Protein AF-A0AAW7CVD1-F1 (afdb_monomer_lite)

Foldseek 3Di:
DDPVVVVVVVVVVCCVVVVVVVVVVVVVVVVVVVLLVLLLVLLVVLLVLLVVCLVCLVVVHDDDPPSDDPVSLVSNLVSDDPVLNVLSVVLVVQLNVLSVPFDADPVRDTDDDPVSSVSNSVSSVSSNVSSDRD

Sequence (134 aa):
MSYSDVMSTIATIISFIAIPATYYNGIRVGRINDKRKEFNAVADPIYIRLIKAKKDLDLGLCVHRSLVNEKEILNLSIHMKEKEREKLIVAYKEFCDAVSMIKWDKYHKPTLEDDVRQKIVESLKPLIDLTKHR

pLDDT: mean 80.75, std 7.82, range [55.38, 90.75]

Structure (mmCIF, N/CA/C/O backbone):
data_AF-A0AAW7CVD1-F1
#
_entry.id   AF-A0AAW7CVD1-F1
#
loop_
_atom_site.group_PDB
_atom_site.id
_atom_site.type_symbol
_atom_site.label_atom_id
_atom_site.label_alt_id
_atom_site.label_comp_id
_atom_site.la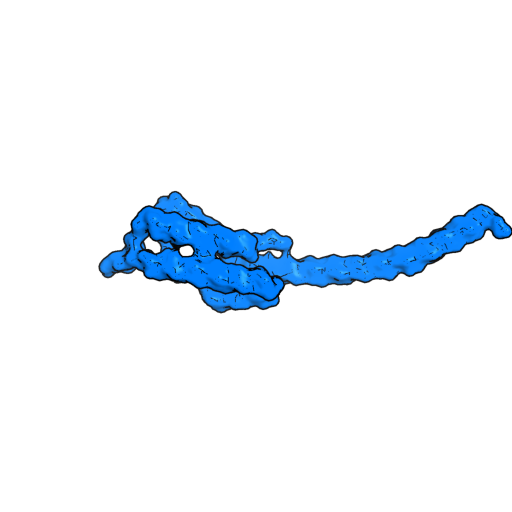bel_asym_id
_atom_site.label_entity_id
_atom_site.label_seq_id
_atom_site.pdbx_PDB_ins_code
_atom_site.Cartn_x
_atom_site.Cartn_y
_atom_site.Cartn_z
_atom_site.occupancy
_atom_site.B_iso_or_equiv
_atom_site.auth_seq_id
_atom_site.auth_comp_id
_atom_site.auth_asym_id
_atom_site.auth_atom_id
_atom_site.pdbx_PDB_model_num
ATOM 1 N N . MET A 1 1 ? 24.801 5.387 -58.631 1.00 62.00 1 MET A N 1
ATOM 2 C CA . MET A 1 1 ? 24.121 4.944 -57.399 1.00 62.00 1 MET A CA 1
ATOM 3 C C . MET A 1 1 ? 22.648 4.803 -57.733 1.00 62.00 1 MET A C 1
ATOM 5 O O . MET A 1 1 ? 22.035 5.799 -58.099 1.00 62.00 1 MET A O 1
ATOM 9 N N . SER A 1 2 ? 22.132 3.575 -57.767 1.00 82.44 2 SER A N 1
ATOM 10 C CA . SER A 1 2 ? 20.728 3.303 -58.095 1.00 82.44 2 SER A CA 1
ATOM 11 C C . SER A 1 2 ? 19.829 3.702 -56.924 1.00 82.44 2 SER A C 1
ATOM 13 O O . SER A 1 2 ? 20.261 3.689 -55.772 1.00 82.44 2 SER A O 1
ATOM 15 N N . TYR A 1 3 ? 18.560 4.015 -57.195 1.00 77.12 3 TYR A N 1
ATOM 16 C CA . TYR A 1 3 ? 17.551 4.244 -56.154 1.00 77.12 3 TYR A CA 1
ATOM 17 C C . TYR A 1 3 ? 17.489 3.070 -55.156 1.00 77.12 3 TYR A C 1
ATOM 19 O O . TYR A 1 3 ? 17.355 3.274 -53.951 1.00 77.12 3 TYR A O 1
ATOM 27 N N . SER A 1 4 ? 17.702 1.845 -55.649 1.00 79.12 4 SER A N 1
ATOM 28 C CA . SER A 1 4 ? 17.802 0.626 -54.837 1.00 79.12 4 SER A CA 1
ATOM 29 C C . SER A 1 4 ? 18.975 0.649 -53.847 1.00 79.12 4 SER A C 1
ATOM 31 O O . SER A 1 4 ? 18.828 0.189 -52.717 1.00 79.12 4 SER A O 1
ATOM 33 N N . ASP A 1 5 ? 20.125 1.214 -54.228 1.00 80.69 5 ASP A N 1
ATOM 34 C CA . ASP A 1 5 ? 21.322 1.265 -53.373 1.00 80.69 5 ASP A CA 1
ATOM 35 C C . ASP A 1 5 ? 21.129 2.260 -52.224 1.00 80.69 5 ASP A C 1
ATOM 37 O O . ASP A 1 5 ? 21.520 2.006 -51.082 1.00 80.69 5 ASP A O 1
ATOM 41 N N . VAL A 1 6 ? 20.463 3.383 -52.514 1.00 81.31 6 VAL A N 1
ATOM 42 C CA . VAL A 1 6 ? 20.101 4.398 -51.517 1.00 81.31 6 VAL A CA 1
ATOM 43 C C . VAL A 1 6 ? 19.100 3.822 -50.514 1.00 81.31 6 VAL A C 1
ATOM 45 O O . VAL A 1 6 ? 19.307 3.945 -49.307 1.00 81.31 6 VAL A O 1
ATOM 48 N N . MET A 1 7 ? 18.058 3.130 -50.987 1.00 80.88 7 MET A N 1
ATOM 49 C CA . MET A 1 7 ? 17.077 2.475 -50.112 1.00 80.88 7 MET A CA 1
ATOM 50 C C . MET A 1 7 ? 17.699 1.359 -49.266 1.00 80.88 7 MET A C 1
ATOM 52 O O . MET A 1 7 ? 17.410 1.267 -48.075 1.00 80.88 7 MET A O 1
ATOM 56 N N . SER A 1 8 ? 18.599 0.556 -49.841 1.00 84.19 8 SER A N 1
ATOM 57 C CA . SER A 1 8 ? 19.323 -0.499 -49.119 1.00 84.19 8 SER A CA 1
ATOM 58 C C . SER A 1 8 ? 20.216 0.072 -48.009 1.00 84.19 8 SER A C 1
ATOM 60 O O . SER A 1 8 ? 20.229 -0.424 -46.879 1.00 84.19 8 SER A O 1
ATOM 62 N N . THR A 1 9 ? 20.894 1.187 -48.286 1.00 84.06 9 THR A N 1
ATOM 63 C CA . THR A 1 9 ? 21.723 1.887 -47.294 1.00 84.06 9 THR A CA 1
ATOM 64 C C . THR A 1 9 ? 20.871 2.433 -46.145 1.00 84.06 9 THR A C 1
ATOM 66 O O . THR A 1 9 ? 21.201 2.227 -44.977 1.00 84.06 9 THR A O 1
ATOM 69 N N . ILE A 1 10 ? 19.730 3.062 -46.450 1.00 83.12 10 ILE A N 1
ATOM 70 C CA . ILE A 1 10 ? 18.784 3.564 -45.439 1.00 83.12 10 ILE A CA 1
ATOM 71 C C . ILE A 1 10 ? 18.218 2.412 -44.596 1.00 83.12 10 ILE A C 1
ATOM 73 O O . ILE A 1 10 ? 18.202 2.505 -43.370 1.00 83.12 10 ILE A O 1
ATOM 77 N N . ALA A 1 11 ? 17.808 1.306 -45.222 1.00 82.75 11 ALA A N 1
ATOM 78 C CA . ALA A 1 11 ? 17.300 0.126 -44.521 1.00 82.75 11 ALA A CA 1
ATOM 79 C C . ALA A 1 11 ? 18.349 -0.484 -43.577 1.00 82.75 11 ALA A C 1
ATOM 81 O O . ALA A 1 11 ? 18.021 -0.900 -42.462 1.00 82.75 11 ALA A O 1
ATOM 82 N N . THR A 1 12 ? 19.618 -0.481 -43.988 1.00 85.56 12 THR A N 1
ATOM 83 C CA . THR A 1 12 ? 20.742 -0.945 -43.167 1.00 85.56 12 THR A CA 1
ATOM 84 C C . THR A 1 12 ? 20.938 -0.050 -41.942 1.00 85.56 12 THR A C 1
ATOM 86 O O . THR A 1 12 ? 21.055 -0.556 -40.827 1.00 85.56 12 THR A O 1
ATOM 89 N N . ILE A 1 13 ? 20.888 1.275 -42.116 1.00 81.88 13 ILE A N 1
ATOM 90 C CA . ILE A 1 13 ? 20.997 2.247 -41.015 1.00 81.88 13 ILE A CA 1
ATOM 91 C C . ILE A 1 13 ? 19.824 2.099 -40.037 1.00 81.88 13 ILE A C 1
ATOM 93 O O . ILE A 1 13 ? 20.035 2.034 -38.825 1.00 81.88 13 ILE A O 1
ATOM 97 N N . ILE A 1 14 ? 18.593 1.990 -40.548 1.00 79.44 14 ILE A N 1
ATOM 98 C CA . ILE A 1 14 ? 17.398 1.777 -39.719 1.00 79.44 14 ILE A CA 1
ATOM 99 C C . ILE A 1 14 ? 17.533 0.477 -38.928 1.00 79.44 14 ILE A C 1
ATOM 101 O O . ILE A 1 14 ? 17.285 0.477 -37.727 1.00 79.44 14 ILE A O 1
ATOM 105 N N . SER A 1 15 ? 17.976 -0.609 -39.561 1.00 75.81 15 SER A N 1
ATOM 106 C CA . SER A 1 15 ? 18.163 -1.902 -38.891 1.00 75.81 15 SER A CA 1
ATOM 107 C C . SER A 1 15 ? 19.228 -1.828 -37.794 1.00 75.81 15 SER A C 1
ATOM 109 O O . SER A 1 15 ? 19.011 -2.326 -36.688 1.00 75.81 15 SER A O 1
ATOM 111 N N . PHE A 1 16 ? 20.344 -1.143 -38.062 1.00 81.19 16 PHE A N 1
ATOM 112 C CA . PHE A 1 16 ? 21.434 -0.955 -37.103 1.00 81.19 16 PHE A CA 1
ATOM 113 C C . PHE A 1 16 ? 21.001 -0.163 -35.860 1.00 81.19 16 PHE A C 1
ATOM 115 O O . PHE A 1 16 ? 21.513 -0.406 -34.772 1.00 81.19 16 PHE A O 1
ATOM 122 N N . ILE A 1 17 ? 20.031 0.748 -35.992 1.00 82.50 17 ILE A N 1
ATOM 123 C CA . ILE A 1 17 ? 19.485 1.532 -34.871 1.00 82.50 17 ILE A CA 1
ATOM 124 C C . ILE A 1 17 ? 18.322 0.796 -34.185 1.00 82.50 17 ILE A C 1
ATOM 126 O O . ILE A 1 17 ? 18.227 0.778 -32.955 1.00 82.50 17 ILE A O 1
ATOM 130 N N . ALA A 1 18 ? 17.436 0.171 -34.961 1.00 75.44 18 ALA A N 1
ATOM 131 C CA . ALA A 1 18 ? 16.204 -0.431 -34.465 1.00 75.44 18 ALA A CA 1
ATOM 132 C C . ALA A 1 18 ? 16.456 -1.690 -33.625 1.00 75.44 18 ALA A C 1
ATOM 134 O O . ALA A 1 18 ? 15.788 -1.881 -32.606 1.00 75.44 18 ALA A O 1
ATOM 135 N N . ILE A 1 19 ? 17.426 -2.530 -34.001 1.00 78.12 19 ILE A N 1
ATOM 136 C CA . ILE A 1 19 ? 17.722 -3.781 -33.285 1.00 78.12 19 ILE A CA 1
ATOM 137 C C . ILE A 1 19 ? 18.242 -3.498 -31.858 1.00 78.12 19 ILE A C 1
ATOM 139 O O . ILE A 1 19 ? 17.632 -3.994 -30.903 1.00 78.12 19 ILE A O 1
ATOM 143 N N . PRO A 1 20 ? 19.275 -2.652 -31.649 1.00 75.81 20 PRO A N 1
ATOM 144 C CA . PRO A 1 20 ? 19.732 -2.300 -30.304 1.00 75.81 20 PRO A CA 1
ATOM 145 C C . PRO A 1 20 ? 18.670 -1.560 -29.490 1.00 75.81 20 PRO A C 1
ATOM 147 O O . PRO A 1 20 ? 18.511 -1.838 -28.302 1.00 75.81 20 PRO A O 1
ATOM 150 N N . ALA A 1 21 ? 17.915 -0.647 -30.113 1.00 76.12 21 ALA A N 1
ATOM 151 C CA . ALA A 1 21 ? 16.858 0.096 -29.431 1.00 76.12 21 ALA A CA 1
ATOM 152 C C . ALA A 1 21 ? 15.748 -0.834 -28.920 1.00 76.12 21 ALA A C 1
ATOM 154 O O . ALA A 1 21 ? 15.326 -0.720 -27.769 1.00 76.12 21 ALA A O 1
ATOM 155 N N . THR A 1 22 ? 15.312 -1.791 -29.742 1.00 77.56 22 THR A N 1
ATOM 156 C CA . THR A 1 22 ? 14.297 -2.784 -29.361 1.00 77.56 22 THR A CA 1
ATOM 157 C C . THR A 1 22 ? 14.799 -3.674 -28.229 1.00 77.56 22 THR A C 1
ATOM 159 O O . THR A 1 22 ? 14.089 -3.873 -27.244 1.00 77.56 22 THR A O 1
ATOM 162 N N . TYR A 1 23 ? 16.046 -4.145 -28.315 1.00 77.88 23 TYR A N 1
ATOM 163 C CA . TYR A 1 23 ? 16.665 -4.953 -27.266 1.00 77.88 23 TYR A CA 1
ATOM 164 C C . TYR A 1 23 ? 16.776 -4.192 -25.935 1.00 77.88 23 TYR A C 1
ATOM 166 O O . TYR A 1 23 ? 16.348 -4.682 -24.887 1.00 77.88 23 TYR A O 1
ATOM 174 N N . TYR A 1 24 ? 17.282 -2.955 -25.972 1.00 76.81 24 TYR A N 1
ATOM 175 C CA . TYR A 1 24 ? 17.414 -2.104 -24.790 1.00 76.81 24 TYR A CA 1
ATOM 176 C C . TYR A 1 24 ? 16.055 -1.790 -24.156 1.00 76.81 24 TYR A C 1
ATOM 178 O O . TYR A 1 24 ? 15.891 -1.907 -22.937 1.00 76.81 24 TYR A O 1
ATOM 186 N N . ASN A 1 25 ? 15.063 -1.437 -24.977 1.00 76.94 25 ASN A N 1
ATOM 187 C CA . ASN A 1 25 ? 13.705 -1.178 -24.512 1.00 76.94 25 ASN A CA 1
ATOM 188 C C . ASN A 1 25 ? 13.076 -2.433 -23.899 1.00 76.94 25 ASN A C 1
ATOM 190 O O . ASN A 1 25 ? 12.482 -2.336 -22.828 1.00 76.94 25 ASN A O 1
ATOM 194 N N . GLY A 1 26 ? 13.268 -3.608 -24.504 1.00 71.06 26 GLY A N 1
ATOM 195 C CA . GLY A 1 26 ? 12.792 -4.884 -23.966 1.00 71.06 26 GLY A CA 1
ATOM 196 C C . GLY A 1 26 ? 13.352 -5.183 -22.573 1.00 71.06 26 GLY A C 1
ATOM 197 O O . GLY A 1 26 ? 12.585 -5.422 -21.639 1.00 71.06 26 GLY A O 1
ATOM 198 N N . ILE A 1 27 ? 14.674 -5.073 -22.389 1.00 77.50 27 ILE A N 1
ATOM 199 C CA . ILE A 1 27 ? 15.320 -5.273 -21.078 1.00 77.50 27 ILE A CA 1
ATOM 200 C C . ILE A 1 27 ? 14.819 -4.255 -20.054 1.00 77.50 27 ILE A C 1
ATOM 202 O O . ILE A 1 27 ? 14.540 -4.596 -18.901 1.00 77.50 27 ILE A O 1
ATOM 206 N N . ARG A 1 28 ? 14.711 -2.986 -20.459 1.00 80.56 28 ARG A N 1
ATOM 207 C CA . ARG A 1 28 ? 14.251 -1.912 -19.579 1.00 80.56 28 ARG A CA 1
ATOM 208 C C . ARG A 1 28 ? 12.813 -2.147 -19.119 1.00 80.56 28 ARG A C 1
ATOM 210 O O . ARG A 1 28 ? 12.540 -2.003 -17.929 1.00 80.56 28 ARG A O 1
ATOM 217 N N . VAL A 1 29 ? 11.916 -2.520 -20.031 1.00 79.50 29 VAL A N 1
ATOM 218 C CA . VAL A 1 29 ? 10.510 -2.820 -19.722 1.00 79.50 29 VAL A CA 1
ATOM 219 C C . VAL A 1 29 ? 10.400 -4.056 -18.828 1.00 79.50 29 VAL A C 1
ATOM 221 O O . VAL A 1 29 ? 9.678 -4.004 -17.835 1.00 79.50 29 VAL A O 1
ATOM 224 N N . GLY A 1 30 ? 11.170 -5.115 -19.102 1.00 80.00 30 GLY A N 1
ATOM 225 C CA . GLY A 1 30 ? 11.214 -6.317 -18.262 1.00 80.00 30 GLY A CA 1
ATOM 226 C C . GLY A 1 30 ? 11.564 -5.999 -16.806 1.00 80.00 30 GLY A C 1
ATOM 227 O O . GLY A 1 30 ? 10.785 -6.295 -15.904 1.00 80.00 30 GLY A O 1
ATOM 228 N N . ARG A 1 31 ? 12.658 -5.259 -16.578 1.00 79.38 31 ARG A N 1
ATOM 229 C CA . ARG A 1 31 ? 13.072 -4.840 -15.224 1.00 79.38 31 ARG A CA 1
ATOM 230 C C . ARG A 1 31 ? 12.038 -3.969 -14.510 1.00 79.38 31 ARG A C 1
ATOM 232 O O . ARG A 1 31 ? 11.938 -4.016 -13.287 1.00 79.38 31 ARG A O 1
ATOM 239 N N . ILE A 1 32 ? 11.305 -3.127 -15.242 1.00 83.88 32 ILE A N 1
ATOM 240 C CA . ILE A 1 32 ? 10.234 -2.306 -14.657 1.00 83.88 32 ILE A CA 1
ATOM 241 C C . ILE A 1 32 ? 9.065 -3.195 -14.230 1.00 83.88 32 ILE A C 1
ATOM 243 O O . ILE A 1 32 ? 8.535 -3.001 -13.139 1.00 83.88 32 ILE A O 1
ATOM 247 N N . ASN A 1 33 ? 8.682 -4.166 -15.059 1.00 82.38 33 ASN A N 1
ATOM 248 C CA . ASN A 1 33 ? 7.603 -5.095 -14.739 1.00 82.38 33 ASN A CA 1
ATOM 249 C C . ASN A 1 33 ? 7.941 -5.978 -13.539 1.00 82.38 33 ASN A C 1
ATOM 251 O O . ASN A 1 33 ? 7.079 -6.166 -12.686 1.00 82.38 33 ASN A O 1
ATOM 255 N N . ASP A 1 34 ? 9.177 -6.462 -13.428 1.00 85.19 34 ASP A N 1
ATOM 256 C CA . ASP A 1 34 ? 9.594 -7.272 -12.279 1.00 85.19 34 ASP A CA 1
ATOM 257 C C . ASP A 1 34 ? 9.514 -6.468 -10.976 1.00 85.19 34 ASP A C 1
ATOM 259 O O . ASP A 1 34 ? 8.889 -6.914 -10.016 1.00 85.19 34 ASP A O 1
ATOM 263 N N . LYS A 1 35 ? 9.986 -5.214 -10.976 1.00 84.38 35 LYS A N 1
ATOM 264 C CA . LYS A 1 35 ? 9.837 -4.313 -9.818 1.00 84.38 35 LYS A CA 1
ATOM 265 C C . LYS A 1 35 ? 8.377 -4.035 -9.449 1.00 84.38 35 LYS A C 1
ATOM 267 O O . LYS A 1 35 ? 8.060 -3.915 -8.269 1.00 84.38 35 LYS A O 1
ATOM 272 N N . ARG A 1 36 ? 7.481 -3.905 -10.436 1.00 85.00 36 ARG A N 1
ATOM 273 C CA . ARG A 1 36 ? 6.040 -3.727 -10.178 1.00 85.00 36 ARG A CA 1
ATOM 274 C C . ARG A 1 36 ? 5.425 -4.980 -9.569 1.00 85.00 36 ARG A C 1
ATOM 276 O O . ARG A 1 36 ? 4.672 -4.858 -8.615 1.00 85.00 36 ARG A O 1
ATOM 283 N N . LYS A 1 37 ? 5.786 -6.167 -10.064 1.00 86.69 37 LYS A N 1
ATOM 284 C CA . LYS A 1 37 ? 5.335 -7.445 -9.495 1.00 86.69 37 LYS A CA 1
ATOM 285 C C . LYS A 1 37 ? 5.799 -7.616 -8.052 1.00 86.69 37 LYS A C 1
ATOM 287 O O . LYS A 1 37 ? 4.987 -7.990 -7.215 1.00 86.69 37 LYS A O 1
ATOM 292 N N . GLU A 1 38 ? 7.064 -7.310 -7.757 1.00 87.38 38 GLU A N 1
ATOM 293 C CA . GLU A 1 38 ? 7.602 -7.343 -6.390 1.00 87.38 38 GLU A CA 1
ATOM 294 C C . GLU A 1 38 ? 6.844 -6.388 -5.462 1.00 87.38 38 GLU A C 1
ATOM 296 O O . GLU A 1 38 ? 6.446 -6.777 -4.367 1.00 87.38 38 GLU A O 1
ATOM 301 N N . PHE A 1 39 ? 6.580 -5.160 -5.922 1.00 90.44 39 PHE A N 1
ATOM 302 C CA . PHE A 1 39 ? 5.772 -4.204 -5.171 1.00 90.44 39 PHE A CA 1
ATOM 303 C C . PHE A 1 39 ? 4.346 -4.727 -4.938 1.00 90.44 39 PHE A C 1
ATOM 305 O O . PHE A 1 39 ? 3.898 -4.765 -3.794 1.00 90.44 39 PHE A O 1
ATOM 312 N N . ASN A 1 40 ? 3.647 -5.168 -5.989 1.00 86.81 40 ASN A N 1
ATOM 313 C CA . ASN A 1 40 ? 2.255 -5.626 -5.906 1.00 86.81 40 ASN A CA 1
ATOM 314 C C . ASN A 1 40 ? 2.117 -6.856 -4.995 1.00 86.81 40 ASN A C 1
ATOM 316 O O . ASN A 1 40 ? 1.193 -6.917 -4.191 1.00 86.81 40 ASN A O 1
ATOM 320 N N . ALA A 1 41 ? 3.085 -7.780 -5.025 1.00 88.88 41 ALA A N 1
ATOM 321 C CA . ALA A 1 41 ? 3.099 -8.954 -4.152 1.00 88.88 41 ALA A CA 1
ATOM 322 C C . ALA A 1 41 ? 3.077 -8.595 -2.653 1.00 88.88 41 ALA A C 1
ATOM 324 O O . ALA A 1 41 ? 2.508 -9.336 -1.851 1.00 88.88 41 ALA A O 1
ATOM 325 N N . VAL A 1 42 ? 3.668 -7.457 -2.271 1.00 89.44 42 VAL A N 1
ATOM 326 C CA . VAL A 1 42 ? 3.666 -6.955 -0.887 1.00 89.44 42 VAL A CA 1
ATOM 327 C C . VAL A 1 42 ? 2.503 -5.988 -0.634 1.00 89.44 42 VAL A C 1
ATOM 329 O O . VAL A 1 42 ? 1.926 -5.988 0.453 1.00 89.44 42 VAL A O 1
ATOM 332 N N . ALA A 1 43 ? 2.138 -5.172 -1.623 1.00 89.00 43 ALA A N 1
ATOM 333 C CA . ALA A 1 43 ? 1.133 -4.122 -1.494 1.00 89.00 43 ALA A CA 1
ATOM 334 C C . ALA A 1 43 ? -0.304 -4.664 -1.476 1.00 89.00 43 ALA A C 1
ATOM 336 O O . ALA A 1 43 ? -1.090 -4.261 -0.620 1.00 89.00 43 ALA A O 1
ATOM 337 N N . ASP A 1 44 ? -0.639 -5.612 -2.354 1.00 89.06 44 ASP A N 1
ATOM 338 C CA . ASP A 1 44 ? -1.991 -6.164 -2.505 1.00 89.06 44 ASP A CA 1
ATOM 339 C C . ASP A 1 44 ? -2.587 -6.734 -1.200 1.00 89.06 44 ASP A C 1
ATOM 341 O O . ASP A 1 44 ? -3.720 -6.373 -0.856 1.00 89.06 44 ASP A O 1
ATOM 345 N N . PRO A 1 45 ? -1.877 -7.567 -0.405 1.00 87.44 45 PRO A N 1
ATOM 346 C CA . PRO A 1 45 ? -2.430 -8.065 0.857 1.00 87.44 45 PRO A CA 1
ATOM 347 C C . PRO A 1 45 ? -2.654 -6.950 1.892 1.00 87.44 45 PRO A C 1
ATOM 349 O O . PRO A 1 45 ? -3.575 -7.036 2.711 1.00 87.44 45 PRO A O 1
ATOM 352 N N . ILE A 1 46 ? -1.848 -5.884 1.871 1.00 87.81 46 ILE A N 1
ATOM 353 C CA . ILE A 1 46 ? -2.049 -4.705 2.726 1.00 87.81 46 ILE A CA 1
ATOM 354 C C . ILE A 1 46 ? -3.277 -3.927 2.238 1.00 87.81 46 ILE A C 1
ATOM 356 O O . ILE A 1 46 ? -4.178 -3.646 3.028 1.00 87.81 46 ILE A O 1
ATOM 360 N N . TYR A 1 47 ? -3.363 -3.660 0.935 1.00 87.44 47 TYR A N 1
ATOM 361 C CA . TYR A 1 47 ? -4.464 -2.941 0.300 1.00 87.44 47 TYR A CA 1
ATOM 362 C C . TYR A 1 47 ? -5.825 -3.587 0.585 1.00 87.44 47 TYR A C 1
ATOM 364 O O . TYR A 1 47 ? -6.758 -2.911 1.020 1.00 87.44 47 TYR A O 1
ATOM 372 N N . ILE A 1 48 ? -5.942 -4.908 0.411 1.00 86.62 48 ILE A N 1
ATOM 373 C CA . ILE A 1 48 ? -7.191 -5.645 0.660 1.00 86.62 48 ILE A CA 1
ATOM 374 C C . ILE A 1 48 ? -7.636 -5.495 2.122 1.00 86.62 48 ILE A C 1
ATOM 376 O O . ILE A 1 48 ? -8.819 -5.261 2.385 1.00 86.62 48 ILE A O 1
ATOM 380 N N . ARG A 1 49 ? -6.701 -5.586 3.078 1.00 85.69 49 ARG A N 1
ATOM 381 C CA . ARG A 1 49 ? -7.001 -5.409 4.508 1.00 85.69 49 ARG A CA 1
ATOM 382 C C . ARG A 1 49 ? -7.443 -3.982 4.823 1.00 85.69 49 ARG A C 1
ATOM 384 O O . ARG A 1 49 ? -8.434 -3.814 5.529 1.00 85.69 49 ARG A O 1
ATOM 391 N N . LEU A 1 50 ? -6.778 -2.976 4.256 1.00 84.94 50 LEU A N 1
ATOM 392 C CA . LEU A 1 50 ? -7.143 -1.566 4.427 1.00 84.94 50 LEU A CA 1
ATOM 393 C C . LEU A 1 50 ? -8.530 -1.252 3.847 1.00 84.94 50 LEU A C 1
ATOM 395 O O . LEU A 1 50 ? -9.332 -0.575 4.487 1.00 84.94 50 LEU A O 1
ATOM 399 N N . ILE A 1 51 ? -8.853 -1.781 2.663 1.00 85.56 51 ILE A N 1
ATOM 400 C CA . ILE A 1 51 ? -10.178 -1.622 2.049 1.00 85.56 51 ILE A CA 1
ATOM 401 C C . ILE A 1 51 ? -11.259 -2.300 2.888 1.00 85.56 51 ILE A C 1
ATOM 403 O O . ILE A 1 51 ? -12.327 -1.720 3.087 1.00 85.56 51 ILE A O 1
ATOM 407 N N . LYS A 1 52 ? -11.000 -3.515 3.383 1.00 84.50 52 LYS A N 1
ATOM 408 C CA . LYS A 1 52 ? -11.944 -4.221 4.254 1.00 84.50 52 LYS A CA 1
ATOM 409 C C . LYS A 1 52 ? -12.197 -3.429 5.535 1.00 84.50 52 LYS A C 1
ATOM 411 O O . LYS A 1 52 ? -13.344 -3.179 5.870 1.00 84.50 52 LYS A O 1
ATOM 416 N N . ALA A 1 53 ? -11.138 -2.946 6.171 1.00 81.31 53 ALA A N 1
ATOM 417 C CA . ALA A 1 53 ? -11.223 -2.124 7.369 1.00 81.31 53 ALA A CA 1
ATOM 418 C C . ALA A 1 53 ? -12.001 -0.826 7.166 1.00 81.31 53 ALA A C 1
ATOM 420 O O . ALA A 1 53 ? -12.807 -0.455 8.013 1.00 81.31 53 ALA A O 1
ATOM 421 N N . LYS A 1 54 ? -11.797 -0.158 6.026 1.00 84.00 54 LYS A N 1
ATOM 422 C CA . LYS A 1 54 ? -12.588 1.015 5.659 1.00 84.00 54 LYS A CA 1
ATOM 423 C C . LYS A 1 54 ? -14.077 0.667 5.541 1.00 84.00 54 LYS A C 1
ATOM 425 O O . LYS A 1 54 ? -14.899 1.378 6.099 1.00 84.00 54 LYS A O 1
ATOM 430 N N . LYS A 1 55 ? -14.420 -0.435 4.865 1.00 83.81 55 LYS A N 1
ATOM 431 C CA . LYS A 1 55 ? -15.817 -0.892 4.745 1.00 83.81 55 LYS A CA 1
ATOM 432 C C . LYS A 1 55 ? -16.426 -1.250 6.098 1.00 83.81 55 LYS A C 1
ATOM 434 O O . LYS A 1 55 ? -17.572 -0.902 6.349 1.00 83.81 55 LYS A O 1
ATOM 439 N N . ASP A 1 56 ? -15.668 -1.926 6.956 1.00 81.75 56 ASP A N 1
ATOM 440 C CA . ASP A 1 56 ? -16.116 -2.288 8.300 1.00 81.75 56 ASP A CA 1
ATOM 441 C C . ASP A 1 56 ? -16.410 -1.015 9.118 1.00 81.75 56 ASP A C 1
ATOM 443 O O . ASP A 1 56 ? -17.487 -0.898 9.699 1.00 81.75 56 ASP A O 1
ATOM 447 N N . LEU A 1 57 ? -15.522 -0.014 9.062 1.00 78.06 57 LEU A N 1
ATOM 448 C CA . LEU A 1 57 ? -15.738 1.303 9.671 1.00 78.06 57 LEU A CA 1
ATOM 449 C C . LEU A 1 57 ? -16.971 2.018 9.103 1.00 78.06 57 LEU A C 1
ATOM 451 O O . LEU A 1 57 ? -17.765 2.548 9.875 1.00 78.06 57 LEU A O 1
ATOM 455 N N . ASP A 1 58 ? -17.163 2.013 7.783 1.00 78.38 58 ASP A N 1
ATOM 456 C CA . ASP A 1 58 ? -18.330 2.628 7.133 1.00 78.38 58 ASP A CA 1
ATOM 457 C C . ASP A 1 58 ? -19.653 1.965 7.578 1.00 78.38 58 ASP A C 1
ATOM 459 O O . ASP A 1 58 ? -20.685 2.628 7.662 1.00 78.38 58 ASP A O 1
ATOM 463 N N . LEU A 1 59 ? -19.624 0.672 7.923 1.00 78.94 59 LEU A N 1
ATOM 464 C CA . LEU A 1 59 ? -20.760 -0.083 8.471 1.00 78.94 59 LEU A CA 1
ATOM 465 C C . LEU A 1 59 ? -20.944 0.098 9.990 1.00 78.94 59 LEU A C 1
ATOM 467 O O . LEU A 1 59 ? -21.823 -0.530 10.581 1.00 78.94 59 LEU A O 1
ATOM 471 N N . GLY A 1 60 ? -20.117 0.923 10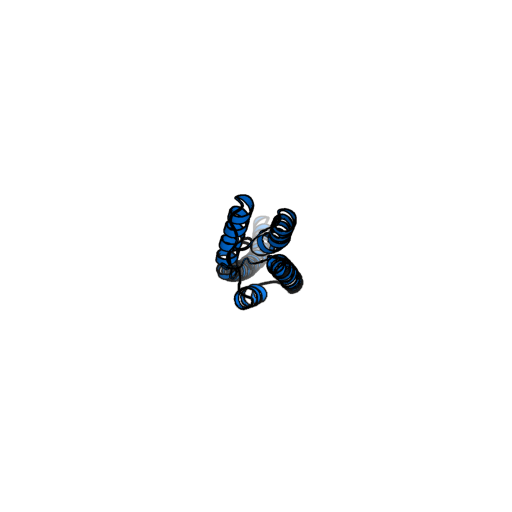.638 1.00 68.44 60 GLY A N 1
ATOM 472 C CA . GLY A 1 60 ? -20.120 1.111 12.091 1.00 68.44 60 GLY A CA 1
ATOM 473 C C . GLY A 1 60 ? -19.515 -0.063 12.867 1.00 68.44 60 GLY A C 1
ATOM 474 O O . GLY A 1 60 ? -19.615 -0.109 14.094 1.00 68.44 60 GLY A O 1
ATOM 475 N N . LEU A 1 61 ? -18.876 -1.012 12.177 1.00 68.06 61 LEU A N 1
ATOM 476 C CA . LEU A 1 61 ? -18.142 -2.102 12.802 1.00 68.06 61 LEU A CA 1
ATOM 477 C C . LEU A 1 61 ? -16.765 -1.607 13.233 1.00 68.06 61 LEU A C 1
ATOM 479 O O . LEU A 1 61 ? -16.090 -0.828 12.558 1.00 68.06 61 LEU A O 1
ATOM 483 N N . CYS A 1 62 ? -16.339 -2.069 14.400 1.00 62.19 62 CYS A N 1
ATOM 484 C CA . CYS A 1 62 ? -15.070 -1.647 14.952 1.00 62.19 62 CYS A CA 1
ATOM 485 C C . CYS A 1 62 ? -13.917 -2.451 14.358 1.00 62.19 62 CYS A C 1
ATOM 487 O O . CYS A 1 62 ? -13.962 -3.678 14.265 1.00 62.19 62 CYS A O 1
ATOM 489 N N . VAL A 1 63 ? -12.855 -1.741 13.997 1.00 61.72 63 VAL A N 1
ATOM 490 C CA . VAL A 1 63 ? -11.644 -2.323 13.424 1.00 61.72 63 VAL A CA 1
ATOM 491 C C . VAL A 1 63 ? -10.785 -2.986 14.491 1.00 61.72 63 VAL A C 1
ATOM 493 O O . VAL A 1 63 ? -10.563 -2.452 15.578 1.00 61.72 63 VAL A O 1
ATOM 496 N N . HIS A 1 64 ? -10.274 -4.169 14.160 1.00 58.28 64 HIS A N 1
ATOM 497 C CA . HIS A 1 64 ? -9.367 -4.910 15.026 1.00 58.28 64 HIS A CA 1
ATOM 498 C C . HIS A 1 64 ? -8.014 -4.185 15.139 1.00 58.28 64 HIS A C 1
ATOM 500 O O . HIS A 1 64 ? -7.492 -3.667 14.154 1.00 58.28 64 HIS A O 1
ATOM 506 N N . ARG A 1 65 ? -7.398 -4.221 16.329 1.00 55.38 65 ARG A N 1
ATOM 507 C CA . ARG A 1 65 ? -6.149 -3.509 16.685 1.00 55.38 65 ARG A CA 1
ATOM 508 C C . ARG A 1 65 ? -4.924 -3.814 15.801 1.00 55.38 65 ARG A C 1
ATOM 510 O O . ARG A 1 65 ? -3.930 -3.107 15.880 1.00 55.38 65 ARG A O 1
ATOM 517 N N . SER A 1 66 ? -4.958 -4.873 14.992 1.00 58.62 66 SER A N 1
ATOM 518 C CA . SER A 1 66 ? -3.816 -5.360 14.204 1.00 58.62 66 SER A CA 1
ATOM 519 C C . SER A 1 66 ? -4.162 -5.365 12.720 1.00 58.62 66 SER A C 1
ATOM 521 O O . SER A 1 66 ? -4.340 -6.409 12.099 1.00 58.62 66 SER A O 1
ATOM 523 N N . LEU A 1 67 ? -4.351 -4.169 12.171 1.00 67.12 67 LEU A N 1
ATOM 524 C CA . LEU A 1 67 ? -4.801 -4.010 10.794 1.00 67.12 67 LEU A CA 1
ATOM 525 C C . LEU A 1 67 ? -3.643 -4.040 9.796 1.00 67.12 67 LEU A C 1
ATOM 527 O O . LEU A 1 67 ? -3.734 -4.680 8.749 1.00 67.12 67 LEU A O 1
ATOM 531 N N . VAL A 1 68 ? -2.544 -3.382 10.165 1.00 71.38 68 VAL A N 1
ATOM 532 C CA . VAL A 1 68 ? -1.266 -3.397 9.454 1.00 71.38 68 VAL A CA 1
ATOM 533 C C . VAL A 1 68 ? -0.147 -3.362 10.489 1.00 71.38 68 VAL A C 1
ATOM 535 O O . VAL A 1 68 ? -0.238 -2.626 11.471 1.00 71.38 68 VAL A O 1
ATOM 538 N N . ASN A 1 69 ? 0.888 -4.177 10.292 1.00 80.50 69 ASN A N 1
ATOM 539 C CA . ASN A 1 69 ? 2.056 -4.199 11.171 1.00 80.50 69 ASN A CA 1
ATOM 540 C C . ASN A 1 69 ? 3.154 -3.267 10.633 1.00 80.50 69 ASN A C 1
ATOM 542 O O . ASN A 1 69 ? 3.365 -3.176 9.424 1.00 80.50 69 ASN A O 1
ATOM 546 N N . GLU A 1 70 ? 3.924 -2.646 11.523 1.00 83.25 70 GLU A N 1
ATOM 547 C CA . GLU A 1 70 ? 5.078 -1.816 11.167 1.00 83.25 70 GLU A CA 1
ATOM 548 C C . GLU A 1 70 ? 6.068 -2.578 10.274 1.00 83.25 70 GLU A C 1
ATOM 550 O O . GLU A 1 70 ? 6.571 -2.035 9.295 1.00 83.25 70 GLU A O 1
ATOM 555 N N . LYS A 1 71 ? 6.277 -3.876 10.537 1.00 86.19 71 LYS A N 1
ATOM 556 C CA . LYS A 1 71 ? 7.124 -4.734 9.692 1.00 86.19 71 LYS A CA 1
ATOM 557 C C . LYS A 1 71 ? 6.636 -4.815 8.244 1.00 86.19 71 LYS A C 1
ATOM 559 O O . LYS A 1 71 ? 7.453 -4.844 7.331 1.00 86.19 71 LYS A O 1
ATOM 564 N N . GLU A 1 72 ? 5.323 -4.851 8.028 1.00 85.88 72 GLU A N 1
ATOM 565 C CA . GLU A 1 72 ? 4.735 -4.924 6.686 1.00 85.88 72 GLU A CA 1
ATOM 566 C C . GLU A 1 72 ? 4.890 -3.590 5.947 1.00 85.88 72 GLU A C 1
ATOM 568 O O . GLU A 1 72 ? 5.226 -3.582 4.765 1.00 85.88 72 GLU A O 1
ATOM 573 N N . ILE A 1 73 ? 4.739 -2.465 6.656 1.00 87.69 73 ILE A N 1
ATOM 574 C CA . ILE A 1 73 ? 4.998 -1.119 6.122 1.00 87.69 73 ILE A CA 1
ATOM 575 C C . ILE A 1 73 ? 6.472 -0.939 5.763 1.00 87.69 73 ILE A C 1
ATOM 577 O O . ILE A 1 73 ? 6.791 -0.423 4.691 1.00 87.69 73 ILE A O 1
ATOM 581 N N . LEU A 1 74 ? 7.382 -1.396 6.626 1.00 87.06 74 LEU A N 1
ATOM 582 C CA . LEU A 1 74 ? 8.815 -1.369 6.349 1.00 87.06 74 LEU A CA 1
ATOM 583 C C . LEU A 1 74 ? 9.154 -2.222 5.127 1.00 87.06 74 LEU A C 1
ATOM 585 O O . LEU A 1 74 ? 9.885 -1.745 4.261 1.00 87.06 74 LEU A O 1
ATOM 589 N N . ASN A 1 75 ? 8.581 -3.424 5.019 1.00 88.69 75 ASN A N 1
ATOM 590 C CA . ASN A 1 75 ? 8.782 -4.297 3.866 1.00 88.69 75 ASN A CA 1
ATOM 591 C C . ASN A 1 75 ? 8.275 -3.648 2.569 1.00 88.69 75 ASN A C 1
ATOM 593 O O . ASN A 1 75 ? 9.003 -3.583 1.584 1.00 88.69 75 ASN A O 1
ATOM 597 N N . LEU A 1 76 ? 7.073 -3.063 2.587 1.00 89.31 76 LEU A N 1
ATOM 598 C CA . LEU A 1 76 ? 6.537 -2.310 1.451 1.00 89.31 76 LEU A CA 1
ATOM 599 C C . LEU A 1 76 ? 7.459 -1.149 1.053 1.00 89.31 76 LEU A C 1
ATOM 601 O O . LEU A 1 76 ? 7.703 -0.923 -0.132 1.00 89.31 76 LEU A O 1
ATOM 605 N N . SER A 1 77 ? 8.018 -0.444 2.041 1.00 88.06 77 SER A N 1
ATOM 606 C CA . SER A 1 77 ? 8.871 0.723 1.813 1.00 88.06 77 SER A CA 1
ATOM 607 C C . SER A 1 77 ? 10.148 0.418 1.022 1.00 88.06 77 SER A C 1
ATOM 609 O O . SER A 1 77 ? 10.646 1.305 0.329 1.00 88.06 77 SER A O 1
ATOM 611 N N . ILE A 1 78 ? 10.652 -0.822 1.079 1.00 89.00 78 ILE A N 1
ATOM 612 C CA . ILE A 1 78 ? 11.842 -1.276 0.335 1.00 89.00 78 ILE A CA 1
ATOM 613 C C . ILE A 1 78 ? 11.587 -1.236 -1.178 1.00 89.00 78 ILE A C 1
ATOM 615 O O . ILE A 1 78 ? 12.497 -0.955 -1.958 1.00 89.00 78 ILE A O 1
ATOM 619 N N . HIS A 1 79 ? 10.340 -1.459 -1.597 1.00 87.81 79 HIS A N 1
ATOM 620 C CA . HIS A 1 79 ? 9.941 -1.502 -3.004 1.00 87.81 79 HIS A CA 1
ATOM 621 C C . HIS A 1 79 ? 9.445 -0.144 -3.536 1.00 87.81 79 HIS A C 1
ATOM 623 O O . HIS A 1 79 ? 9.009 -0.047 -4.686 1.00 87.81 79 HIS A O 1
ATOM 629 N N . MET A 1 80 ? 9.508 0.919 -2.726 1.00 87.50 80 MET A N 1
ATOM 630 C CA . MET A 1 80 ? 9.038 2.261 -3.081 1.00 87.50 80 MET A CA 1
ATOM 631 C C . MET A 1 80 ? 10.187 3.230 -3.366 1.00 87.50 80 MET A C 1
ATOM 633 O O . MET A 1 80 ? 11.325 3.047 -2.942 1.00 87.50 80 MET A O 1
ATOM 637 N N . LYS A 1 81 ? 9.877 4.320 -4.075 1.00 88.06 81 LYS A N 1
ATOM 638 C CA . LYS A 1 81 ? 10.798 5.461 -4.186 1.00 88.06 81 LYS A CA 1
ATOM 639 C C . LYS A 1 81 ? 10.863 6.203 -2.854 1.00 88.06 81 LYS A C 1
ATOM 641 O O . LYS A 1 81 ? 9.863 6.275 -2.149 1.00 88.06 81 LYS A O 1
ATOM 646 N N . GLU A 1 82 ? 11.986 6.855 -2.574 1.00 85.25 82 GLU A N 1
ATOM 647 C CA . GLU A 1 82 ? 12.220 7.622 -1.340 1.00 85.25 82 GLU A CA 1
ATOM 648 C C . GLU A 1 82 ? 11.068 8.580 -0.984 1.00 85.25 82 GLU A C 1
ATOM 650 O O . GLU A 1 82 ? 10.480 8.467 0.088 1.00 85.25 82 GLU A O 1
ATOM 655 N N . LYS A 1 83 ? 10.633 9.416 -1.938 1.00 87.25 83 LYS A N 1
ATOM 656 C CA . LYS A 1 83 ? 9.497 10.339 -1.746 1.00 87.25 83 LYS A CA 1
ATOM 657 C C . LYS A 1 83 ? 8.181 9.641 -1.393 1.00 87.25 83 LYS A C 1
ATOM 659 O O . LYS A 1 83 ? 7.343 10.207 -0.703 1.00 87.25 83 LYS A O 1
ATOM 664 N N . GLU A 1 84 ? 7.942 8.447 -1.929 1.00 88.00 84 GLU A N 1
ATOM 665 C CA . GLU A 1 84 ? 6.727 7.678 -1.637 1.00 88.00 84 GLU A CA 1
ATOM 666 C C . GLU A 1 84 ? 6.843 6.959 -0.290 1.00 88.00 84 GLU A C 1
ATOM 668 O O . GLU A 1 84 ? 5.866 6.883 0.448 1.00 88.00 84 GLU A O 1
ATOM 673 N N . ARG A 1 85 ? 8.048 6.497 0.056 1.00 87.19 85 ARG A N 1
ATOM 674 C CA . ARG A 1 85 ? 8.371 5.900 1.352 1.00 87.19 85 ARG A CA 1
ATOM 675 C C . ARG A 1 85 ? 8.168 6.886 2.499 1.00 87.19 85 ARG A C 1
ATOM 677 O O . ARG A 1 85 ? 7.579 6.514 3.507 1.00 87.19 85 ARG A O 1
ATOM 684 N N . GLU A 1 86 ? 8.603 8.132 2.350 1.00 88.31 86 GLU A N 1
ATOM 685 C CA . GLU A 1 86 ? 8.350 9.180 3.347 1.00 88.31 86 GLU A CA 1
ATOM 686 C C . GLU A 1 86 ? 6.848 9.397 3.558 1.00 88.31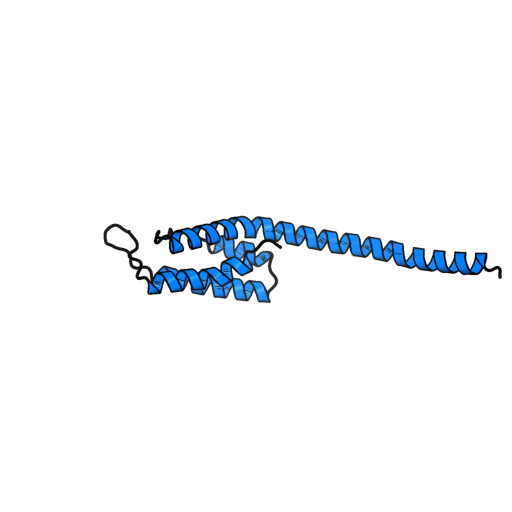 86 GLU A C 1
ATOM 688 O O . GLU A 1 86 ? 6.373 9.366 4.693 1.00 88.31 86 GLU A O 1
ATOM 693 N N . LYS A 1 87 ? 6.083 9.515 2.464 1.00 90.75 87 LYS A N 1
ATOM 694 C CA . LYS A 1 87 ? 4.618 9.632 2.518 1.00 90.75 87 LYS A CA 1
ATOM 695 C C . LYS A 1 87 ? 3.965 8.428 3.194 1.00 90.75 87 LYS A C 1
ATOM 697 O O . LYS A 1 87 ? 3.048 8.614 3.984 1.00 90.75 87 LYS A O 1
ATOM 702 N N . LEU A 1 88 ? 4.447 7.215 2.915 1.00 89.62 88 LEU A N 1
ATOM 703 C CA . LEU A 1 88 ? 3.948 5.985 3.533 1.00 89.62 88 LEU A CA 1
ATOM 704 C C . LEU A 1 88 ? 4.167 5.994 5.049 1.00 89.62 88 LEU A C 1
ATOM 706 O O . LEU A 1 88 ? 3.253 5.665 5.798 1.00 89.62 88 LEU A O 1
ATOM 710 N N . ILE A 1 89 ? 5.358 6.391 5.501 1.00 88.38 89 ILE A N 1
ATOM 711 C CA . ILE A 1 89 ? 5.691 6.449 6.929 1.00 88.38 89 ILE A CA 1
ATOM 712 C C . ILE A 1 89 ? 4.833 7.498 7.642 1.00 88.38 89 ILE A C 1
ATOM 714 O O . ILE A 1 89 ? 4.338 7.232 8.735 1.00 88.38 89 ILE A O 1
ATOM 718 N N . VAL A 1 90 ? 4.639 8.672 7.034 1.00 90.31 90 VAL A N 1
ATOM 719 C CA . VAL A 1 90 ? 3.779 9.727 7.594 1.00 90.31 90 VAL A CA 1
ATOM 720 C C . VAL A 1 90 ? 2.330 9.249 7.686 1.00 90.31 90 VAL A C 1
ATOM 722 O O . VAL A 1 90 ? 1.760 9.274 8.772 1.00 90.31 90 VAL A O 1
ATOM 725 N N . ALA A 1 91 ? 1.773 8.715 6.597 1.00 88.56 91 ALA A N 1
ATOM 726 C CA . ALA A 1 91 ? 0.402 8.209 6.571 1.00 88.56 91 ALA A CA 1
ATOM 727 C C . ALA A 1 91 ? 0.183 7.064 7.578 1.00 88.56 91 ALA A C 1
ATOM 729 O O . ALA A 1 91 ? -0.862 6.978 8.219 1.00 88.56 91 ALA A O 1
ATOM 730 N N . TYR A 1 92 ? 1.181 6.193 7.758 1.00 87.88 92 TYR A N 1
ATOM 731 C CA . TYR A 1 92 ? 1.119 5.126 8.755 1.00 87.88 92 TYR A CA 1
ATOM 732 C C . TYR A 1 92 ? 1.126 5.664 10.189 1.00 87.88 92 TYR A C 1
ATOM 734 O O . TYR A 1 92 ? 0.378 5.165 11.028 1.00 87.88 92 TYR A O 1
ATOM 742 N N . LYS A 1 93 ? 1.930 6.695 10.479 1.00 87.81 93 LYS A N 1
ATOM 743 C CA . LYS A 1 93 ? 1.922 7.356 11.793 1.00 87.81 93 LYS A CA 1
ATOM 744 C C . LYS A 1 93 ? 0.575 8.008 12.082 1.00 87.81 93 LYS A C 1
ATOM 746 O O . LYS A 1 93 ? 0.002 7.735 13.128 1.00 87.81 93 LYS A O 1
ATOM 751 N N . GLU A 1 94 ? 0.034 8.769 11.134 1.00 87.44 94 GLU A N 1
ATOM 752 C CA . GLU A 1 94 ? -1.282 9.408 11.270 1.00 87.44 94 GLU A CA 1
ATOM 753 C C . GLU A 1 94 ? -2.397 8.386 11.526 1.00 87.44 94 GLU A C 1
ATOM 755 O O . GLU A 1 94 ? -3.277 8.609 12.358 1.00 87.44 94 GLU A O 1
ATOM 760 N N . PHE A 1 95 ? -2.340 7.235 10.851 1.00 85.25 95 PHE A N 1
ATOM 761 C CA . PHE A 1 95 ? -3.260 6.130 11.095 1.00 85.25 95 PHE A CA 1
ATOM 762 C C . PHE A 1 95 ? -3.101 5.539 12.503 1.00 85.25 95 PHE A C 1
ATOM 764 O O . PHE A 1 95 ? -4.096 5.359 13.205 1.00 85.25 95 PHE A O 1
ATOM 771 N N . CYS A 1 96 ? -1.870 5.259 12.943 1.00 81.88 96 CYS A N 1
ATOM 772 C CA . CYS A 1 96 ? -1.600 4.771 14.298 1.00 81.88 96 CYS A CA 1
ATOM 773 C C . CYS A 1 96 ? -2.097 5.752 15.368 1.00 81.88 96 CYS A C 1
ATOM 775 O O . CYS A 1 96 ? -2.730 5.331 16.339 1.00 81.88 96 CYS A O 1
ATOM 777 N N . ASP A 1 97 ? -1.871 7.048 15.160 1.00 84.00 97 ASP A N 1
ATOM 778 C CA . ASP A 1 97 ? -2.336 8.106 16.051 1.00 84.00 97 ASP A CA 1
ATOM 779 C C . ASP A 1 97 ? -3.867 8.125 16.105 1.00 84.00 97 ASP A C 1
ATOM 781 O O . ASP A 1 97 ? -4.435 8.097 17.196 1.00 84.00 97 ASP A O 1
ATOM 785 N N . ALA A 1 98 ? -4.554 8.065 14.959 1.00 81.06 98 ALA A N 1
ATOM 786 C CA . ALA A 1 98 ? -6.017 8.018 14.903 1.00 81.06 98 ALA A CA 1
ATOM 787 C C . ALA A 1 98 ? -6.596 6.769 15.596 1.00 81.06 98 ALA A C 1
ATOM 789 O O . ALA A 1 98 ? -7.565 6.867 16.349 1.00 81.06 98 ALA A O 1
ATOM 790 N N . VAL A 1 99 ? -5.978 5.599 15.406 1.00 78.00 99 VAL A N 1
ATOM 791 C CA . VAL A 1 99 ? -6.381 4.346 16.069 1.00 78.00 99 VAL A CA 1
ATOM 792 C C . VAL A 1 99 ? -6.136 4.400 17.580 1.00 78.00 99 VAL A C 1
ATOM 794 O O . VAL A 1 99 ? -6.908 3.825 18.348 1.00 78.00 99 VAL A O 1
ATOM 797 N N . SER A 1 100 ? -5.102 5.111 18.039 1.00 78.19 100 SER A N 1
ATOM 798 C CA . SER A 1 100 ? -4.829 5.282 19.473 1.00 78.19 100 SER A CA 1
ATOM 799 C C . SER A 1 100 ? -5.908 6.094 20.204 1.00 78.19 100 SER A C 1
ATOM 801 O O . SER A 1 100 ? -6.081 5.928 21.410 1.00 78.19 100 SER A O 1
ATOM 803 N N . MET A 1 101 ? -6.684 6.910 19.476 1.00 78.38 101 MET A N 1
ATOM 804 C CA . MET A 1 101 ? -7.801 7.692 20.026 1.00 78.38 101 MET A CA 1
ATOM 805 C C . MET A 1 101 ? -9.037 6.832 20.342 1.00 78.38 101 MET A C 1
ATOM 807 O O . MET A 1 101 ? -9.976 7.318 20.975 1.00 78.38 101 MET A O 1
ATOM 811 N N . ILE A 1 102 ? -9.057 5.561 19.922 1.00 75.62 102 ILE A N 1
ATOM 812 C CA . ILE A 1 102 ? -10.145 4.631 20.230 1.00 75.62 102 ILE A CA 1
ATOM 813 C C . ILE A 1 102 ? -10.153 4.351 21.736 1.00 75.62 102 ILE A C 1
ATOM 815 O O . ILE A 1 102 ? -9.219 3.761 22.286 1.00 75.62 102 ILE A O 1
ATOM 819 N N . LYS A 1 103 ? -11.247 4.733 22.401 1.00 73.62 103 LYS A N 1
ATOM 820 C CA . LYS A 1 103 ? -11.503 4.381 23.800 1.00 73.62 103 LYS A CA 1
ATOM 821 C C . LYS A 1 103 ? -11.986 2.936 23.871 1.00 73.62 103 LYS A C 1
ATOM 823 O O . LYS A 1 103 ? -12.817 2.513 23.072 1.00 73.62 103 LYS A O 1
ATOM 828 N N . TRP A 1 104 ? -11.487 2.189 24.846 1.00 71.00 104 TRP A N 1
ATOM 829 C CA . TRP A 1 104 ? -11.873 0.799 25.078 1.00 71.00 104 TRP A CA 1
ATOM 830 C C . TRP A 1 104 ? -12.714 0.727 26.347 1.00 71.00 104 TRP A C 1
ATOM 832 O O . TRP A 1 104 ? -12.347 1.310 27.368 1.00 71.00 104 TRP A O 1
ATOM 842 N N . ASP A 1 105 ? -13.850 0.040 26.281 1.00 69.38 105 ASP A N 1
ATOM 843 C CA . ASP A 1 105 ? -14.683 -0.210 27.449 1.00 69.38 105 ASP A CA 1
ATOM 844 C C . ASP A 1 105 ? -14.070 -1.291 28.366 1.00 69.38 105 ASP A C 1
ATOM 846 O O . ASP A 1 105 ? -13.047 -1.917 28.069 1.00 69.38 105 ASP A O 1
ATOM 850 N N . LYS A 1 106 ? -14.736 -1.548 29.496 1.00 67.81 106 LYS A N 1
ATOM 851 C CA . LYS A 1 106 ? -14.335 -2.553 30.496 1.00 67.81 106 LYS A CA 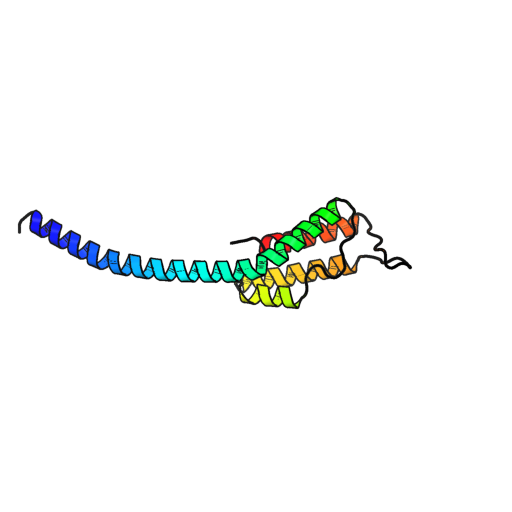1
ATOM 852 C C . LYS A 1 106 ? -14.299 -3.996 29.950 1.00 67.81 106 LYS A C 1
ATOM 854 O O . LYS A 1 106 ? -13.671 -4.860 30.557 1.00 67.81 106 LYS A O 1
ATOM 859 N N . TYR A 1 107 ? -14.947 -4.256 28.817 1.00 70.19 107 TYR A N 1
ATOM 860 C CA . TYR A 1 107 ? -14.998 -5.536 28.108 1.00 70.19 107 TYR A CA 1
ATOM 861 C C . TYR A 1 107 ? -14.075 -5.573 26.881 1.00 70.19 107 TYR A C 1
ATOM 863 O O . TYR A 1 107 ? -14.170 -6.506 26.085 1.00 70.19 107 TYR A O 1
ATOM 871 N N . HIS A 1 108 ? -13.177 -4.591 26.726 1.00 63.28 108 HIS A N 1
ATOM 872 C CA . HIS A 1 108 ? -12.326 -4.422 25.544 1.00 63.28 108 HIS A CA 1
ATOM 873 C C . HIS A 1 108 ? -13.126 -4.279 24.241 1.00 63.28 108 HIS A C 1
ATOM 875 O O . HIS A 1 108 ? -12.631 -4.597 23.158 1.00 63.28 108 HIS A O 1
ATOM 881 N N . LYS A 1 109 ? -14.359 -3.774 24.325 1.00 64.56 109 LYS A N 1
ATOM 882 C CA . LYS A 1 109 ? -15.093 -3.305 23.161 1.00 64.56 109 LYS A CA 1
ATOM 883 C C . LYS A 1 109 ? -14.707 -1.852 22.897 1.00 64.56 109 LYS A C 1
ATOM 885 O O . LYS A 1 109 ? -14.763 -1.024 23.806 1.00 64.56 109 LYS A O 1
ATOM 890 N N . PRO A 1 110 ? -14.283 -1.528 21.675 1.00 66.38 110 PRO A N 1
ATOM 891 C CA . PRO A 1 110 ? -14.001 -0.153 21.306 1.00 66.38 110 PRO A CA 1
ATOM 892 C C . PRO A 1 110 ? -15.303 0.660 21.276 1.00 66.38 110 PRO A C 1
ATOM 894 O O .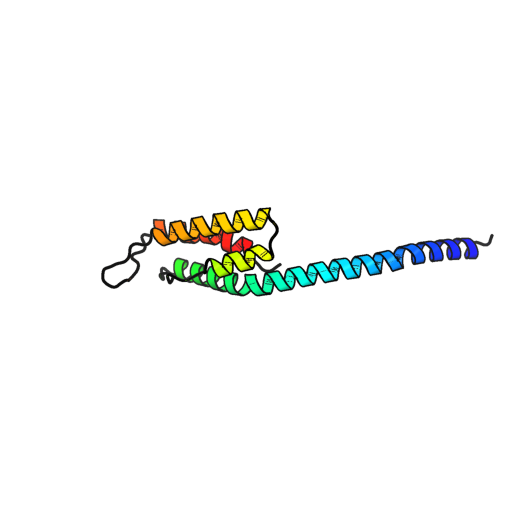 PRO A 1 110 ? -16.261 0.301 20.592 1.00 66.38 110 PRO A O 1
ATOM 897 N N . THR A 1 111 ? -15.328 1.764 22.015 1.00 65.75 111 THR A N 1
ATOM 898 C CA . THR A 1 111 ? -16.384 2.775 21.946 1.00 65.75 111 THR A CA 1
ATOM 899 C C . THR A 1 111 ? -15.914 3.842 20.969 1.00 65.75 111 THR A C 1
ATOM 901 O O . THR A 1 111 ? -15.071 4.677 21.301 1.00 65.75 111 THR A O 1
ATOM 904 N N . LEU A 1 112 ? -16.412 3.773 19.736 1.00 67.25 112 LEU A N 1
ATOM 905 C CA . LEU A 1 112 ? -16.067 4.715 18.675 1.00 67.25 112 LEU A CA 1
ATOM 906 C C . LEU A 1 112 ? -17.078 5.861 18.638 1.00 67.25 112 LEU A C 1
ATOM 908 O O . LEU A 1 112 ? -18.228 5.672 18.253 1.00 67.25 112 LEU A O 1
ATOM 912 N N . GLU A 1 113 ? -16.624 7.052 19.024 1.00 72.62 113 GLU A N 1
ATOM 913 C CA . GLU A 1 113 ? -17.318 8.301 18.711 1.00 72.62 113 GLU A CA 1
ATOM 914 C C . GLU A 1 113 ? -17.245 8.553 17.191 1.00 72.62 113 GLU A C 1
ATOM 916 O O . GLU A 1 113 ? -16.240 8.235 16.544 1.00 72.62 113 GLU A O 1
ATOM 921 N N . ASP A 1 114 ? -18.305 9.120 16.610 1.00 73.00 114 ASP A N 1
ATOM 922 C CA . ASP A 1 114 ? -18.430 9.308 15.157 1.00 73.00 114 ASP A CA 1
ATOM 923 C C . ASP A 1 114 ? -17.292 10.155 14.554 1.00 73.00 114 ASP A C 1
ATOM 925 O O . ASP A 1 114 ? -16.849 9.884 13.437 1.00 73.00 114 ASP A O 1
ATOM 929 N N . ASP A 1 115 ? -16.772 11.123 15.311 1.00 77.69 115 ASP A N 1
ATOM 930 C CA . ASP A 1 115 ? -15.647 11.987 14.925 1.00 77.69 115 ASP A CA 1
ATOM 931 C C . ASP A 1 115 ? -14.323 11.197 14.824 1.00 77.69 115 ASP A C 1
ATOM 933 O O . ASP A 1 115 ? -13.595 11.252 13.830 1.00 77.69 115 ASP A O 1
ATOM 937 N N . VAL A 1 116 ? -14.058 10.324 15.804 1.00 75.62 116 VAL A N 1
ATOM 938 C CA . VAL A 1 116 ? -12.878 9.440 15.802 1.00 75.62 116 VAL A CA 1
ATOM 939 C C . VAL A 1 116 ? -12.945 8.449 14.640 1.00 75.62 116 VAL A C 1
ATOM 941 O O . VAL A 1 116 ? -11.940 8.198 13.972 1.00 75.62 116 VAL A O 1
ATOM 944 N N . ARG A 1 117 ? -14.140 7.920 14.345 1.00 76.19 117 ARG A N 1
ATOM 945 C CA . ARG A 1 117 ? -14.365 7.040 13.192 1.00 76.19 117 ARG A CA 1
ATOM 946 C C . ARG A 1 117 ? -14.023 7.742 11.878 1.00 76.19 117 ARG A C 1
ATOM 948 O O . ARG A 1 117 ? -13.302 7.169 11.062 1.00 76.19 117 ARG A O 1
ATOM 955 N N . GLN A 1 118 ? -14.499 8.972 11.681 1.00 79.50 118 GLN A N 1
ATOM 956 C CA . GLN A 1 118 ? -14.194 9.756 10.481 1.00 79.50 118 GLN A CA 1
ATOM 957 C C . GLN A 1 118 ? -12.689 10.000 10.335 1.00 79.50 118 GLN A C 1
ATOM 959 O O . GLN A 1 118 ? -12.135 9.763 9.262 1.00 79.50 118 GLN A O 1
ATOM 964 N N . LYS A 1 119 ? -12.002 10.348 11.424 1.00 82.38 119 LYS A N 1
ATOM 965 C CA . LYS A 1 119 ? -10.551 10.583 11.428 1.00 82.38 119 LYS A CA 1
ATOM 966 C C . LYS A 1 119 ? -9.728 9.341 11.054 1.00 82.38 119 LYS A C 1
ATOM 968 O O . LYS A 1 119 ? -8.722 9.434 10.345 1.00 82.38 119 LYS A O 1
ATOM 973 N N . ILE A 1 120 ? -10.172 8.152 11.466 1.00 81.12 120 ILE A N 1
ATOM 974 C CA . ILE A 1 120 ? -9.546 6.884 11.053 1.00 81.12 120 ILE A CA 1
ATOM 975 C C . ILE A 1 120 ? -9.795 6.622 9.561 1.00 81.12 120 ILE A C 1
ATOM 977 O O . ILE A 1 120 ? -8.877 6.256 8.829 1.00 81.12 120 ILE A O 1
ATOM 981 N N . VAL A 1 121 ? -11.018 6.845 9.076 1.00 83.06 121 VAL A N 1
ATOM 982 C CA . VAL A 1 121 ? -11.339 6.684 7.649 1.00 83.06 121 VAL A CA 1
ATOM 983 C C . VAL A 1 121 ? -10.530 7.653 6.781 1.00 83.06 121 VAL A C 1
ATOM 985 O O . VAL A 1 121 ? -10.092 7.284 5.690 1.00 83.06 121 VAL A O 1
ATOM 988 N N . GLU A 1 122 ? -10.297 8.877 7.249 1.00 85.94 122 GLU A N 1
ATOM 989 C CA . GLU A 1 122 ? -9.482 9.864 6.542 1.00 85.94 122 GLU A CA 1
ATOM 990 C C . GLU A 1 122 ? -8.003 9.492 6.494 1.00 85.94 122 GLU A C 1
ATOM 992 O O . GLU A 1 122 ? -7.424 9.527 5.408 1.00 85.94 122 GLU A O 1
ATOM 997 N N . SER A 1 123 ? -7.420 9.046 7.609 1.00 84.19 123 SER A N 1
ATOM 998 C CA . SER A 1 123 ? -6.022 8.583 7.650 1.00 84.19 123 SER A CA 1
ATOM 999 C C . SER A 1 123 ? -5.787 7.284 6.861 1.00 84.19 123 SER A C 1
ATOM 1001 O O . SER A 1 123 ? -4.687 7.044 6.363 1.00 84.19 123 SER A O 1
ATOM 1003 N N . LEU A 1 124 ? -6.826 6.469 6.637 1.00 84.81 124 LEU A N 1
ATOM 1004 C CA . LEU A 1 124 ? -6.760 5.293 5.760 1.00 84.81 124 LEU A CA 1
ATOM 1005 C C . LEU A 1 124 ? -6.661 5.641 4.266 1.00 84.81 124 LEU A C 1
ATOM 1007 O O . LEU A 1 124 ? -6.061 4.879 3.507 1.00 84.81 124 LEU A O 1
ATOM 1011 N N . LYS A 1 125 ? -7.231 6.766 3.809 1.00 87.00 125 LYS A N 1
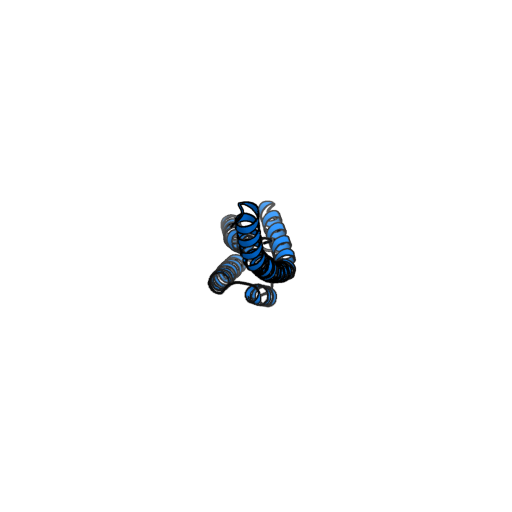ATOM 1012 C CA . LYS A 1 125 ? -7.222 7.161 2.383 1.00 87.00 125 LYS A CA 1
ATOM 1013 C C . LYS A 1 125 ? -5.808 7.217 1.776 1.00 87.00 125 LYS A C 1
ATOM 1015 O O . LYS A 1 125 ? -5.612 6.569 0.746 1.00 87.00 125 LYS A O 1
ATOM 1020 N N . PRO A 1 126 ? -4.825 7.930 2.364 1.00 87.06 126 PRO A N 1
ATOM 1021 C CA . PRO A 1 126 ? -3.473 7.985 1.808 1.00 87.06 126 PRO A CA 1
ATOM 1022 C C . PRO A 1 126 ? -2.769 6.622 1.829 1.00 87.06 126 PRO A C 1
ATOM 1024 O O . PRO A 1 126 ? -2.068 6.291 0.877 1.00 87.06 126 PRO A O 1
ATOM 1027 N N . LEU A 1 127 ? -2.994 5.790 2.853 1.00 84.81 127 LEU A N 1
ATOM 1028 C CA . LEU A 1 127 ? -2.445 4.428 2.903 1.00 84.81 127 LEU A CA 1
ATOM 1029 C C . LEU A 1 127 ? -3.001 3.537 1.784 1.00 84.81 127 LEU A C 1
ATOM 1031 O O . LEU A 1 127 ? -2.250 2.795 1.152 1.00 84.81 127 LEU A O 1
ATOM 1035 N N . ILE A 1 128 ? -4.304 3.627 1.514 1.00 87.12 128 ILE A N 1
ATOM 1036 C CA . ILE A 1 128 ? -4.967 2.893 0.427 1.00 87.12 128 ILE A CA 1
ATOM 1037 C C . ILE A 1 128 ? -4.420 3.334 -0.936 1.00 87.12 128 ILE A C 1
ATOM 1039 O O . ILE A 1 128 ? -4.170 2.494 -1.797 1.00 87.12 128 ILE A O 1
ATOM 1043 N N . ASP A 1 129 ? -4.211 4.635 -1.138 1.00 89.44 129 ASP A N 1
ATOM 1044 C CA . ASP A 1 129 ? -3.666 5.153 -2.397 1.00 89.44 129 ASP A CA 1
ATOM 1045 C C . ASP A 1 129 ? -2.220 4.681 -2.628 1.00 89.44 129 ASP A C 1
ATOM 1047 O O . ASP A 1 129 ? -1.870 4.203 -3.707 1.00 89.44 129 ASP A O 1
ATOM 1051 N N . LEU A 1 130 ? -1.394 4.710 -1.577 1.00 86.62 130 LEU A N 1
ATOM 1052 C CA . LEU A 1 130 ? 0.007 4.290 -1.639 1.00 86.62 130 LEU A CA 1
ATOM 1053 C C . LEU A 1 130 ? 0.197 2.777 -1.803 1.00 86.62 130 LEU A C 1
ATOM 1055 O O . LEU A 1 130 ? 1.250 2.361 -2.284 1.00 86.62 130 LEU A O 1
ATOM 1059 N N . THR A 1 131 ? -0.799 1.968 -1.434 1.00 86.75 131 THR A N 1
ATOM 1060 C CA . THR A 1 131 ? -0.782 0.496 -1.545 1.00 86.75 131 THR A CA 1
ATOM 1061 C C . THR A 1 131 ? -1.496 -0.028 -2.790 1.00 86.75 131 THR A C 1
ATOM 1063 O O . THR A 1 131 ? -1.609 -1.236 -2.975 1.00 86.75 131 THR A O 1
ATOM 1066 N N . LYS A 1 132 ? -1.974 0.855 -3.670 1.00 87.88 132 LYS A N 1
ATOM 1067 C CA . LYS A 1 132 ? -2.682 0.459 -4.887 1.00 87.88 132 LYS A CA 1
ATOM 1068 C C . LYS A 1 132 ? -1.757 -0.279 -5.863 1.00 87.88 132 LYS A C 1
ATOM 1070 O O . LYS A 1 132 ? -0.627 0.150 -6.099 1.00 87.88 132 LYS A O 1
ATOM 1075 N N . HIS A 1 133 ? -2.281 -1.341 -6.474 1.00 84.81 133 HIS A N 1
ATOM 1076 C CA . HIS A 1 133 ? -1.608 -2.119 -7.517 1.00 84.81 133 HIS A CA 1
ATOM 1077 C C . HIS A 1 133 ? -1.087 -1.226 -8.666 1.00 84.81 133 HIS A C 1
ATOM 1079 O O . HIS A 1 133 ? -1.801 -0.333 -9.140 1.00 84.81 133 HIS A O 1
ATOM 1085 N N . ARG A 1 134 ? 0.142 -1.493 -9.132 1.00 82.44 134 ARG A N 1
ATOM 1086 C CA . ARG A 1 134 ? 0.892 -0.725 -10.153 1.00 82.44 134 ARG A CA 1
ATOM 1087 C C . ARG A 1 134 ? 1.199 -1.503 -11.433 1.00 82.44 134 ARG A C 1
ATOM 1089 O O . ARG A 1 134 ? 1.212 -2.751 -11.379 1.00 82.44 134 ARG A O 1
#

Secondary structure (DSSP, 8-state):
--HHHHHHHHHHHHHHHHHHHHHHHHHHHHHHHHHHHHHHHHHHHHHHHHHHHHHHHHTTPPPPS-SS-HHHHHHHHHTS-HHHHHHHHHHHHHHHHHHHT-EE-TTS-EE--HHHHHHHHHHHHHHHHHTS--

Organism: NCBI:txid2050967

Radius of gyration: 25.03 Å; chains: 1; bounding box: 45×21×89 Å